Protein AF-A0A7D5RDL0-F1 (afdb_monomer)

Radius of gyration: 24.27 Å; Cα contacts (8 Å, |Δi|>4): 35; chains: 1; bounding box: 40×26×68 Å

Nearest PDB structures (foldseek):
  6o1q-assembly1_A  TM=8.169E-01  e=3.626E+00  Homo sapiens
  6tms-assembly2_H  TM=8.336E-01  e=5.679E+00  synthetic construct
  1wa8-assembly1_A  TM=5.972E-01  e=2.036E+00  Mycobacterium tuberculosis variant bovis

Structure (mmCIF, N/CA/C/O backbone):
data_AF-A0A7D5RDL0-F1
#
_entry.id   AF-A0A7D5RDL0-F1
#
loop_
_atom_site.group_PDB
_atom_site.id
_atom_site.type_symbol
_atom_site.label_atom_id
_atom_site.label_alt_id
_atom_site.label_comp_id
_atom_site.label_asym_id
_atom_site.label_entity_id
_atom_site.label_seq_id
_atom_site.pdbx_PDB_ins_code
_atom_site.Cartn_x
_atom_site.Cartn_y
_atom_site.Cartn_z
_atom_site.occupancy
_atom_site.B_iso_or_equiv
_atom_site.auth_seq_id
_atom_site.auth_comp_id
_atom_site.auth_asym_id
_atom_site.auth_atom_id
_atom_site.pdbx_PDB_model_num
ATOM 1 N N . MET A 1 1 ? 22.315 0.765 -2.701 1.00 60.91 1 MET A N 1
ATOM 2 C CA . MET A 1 1 ? 21.106 1.558 -2.386 1.00 60.91 1 MET A CA 1
ATOM 3 C C . MET A 1 1 ? 19.859 0.672 -2.359 1.00 60.91 1 MET A C 1
ATOM 5 O O . MET A 1 1 ? 19.318 0.497 -1.284 1.00 60.91 1 MET A O 1
ATOM 9 N N . GLY A 1 2 ? 19.460 0.027 -3.466 1.00 75.12 2 GLY A N 1
ATOM 10 C CA . GLY A 1 2 ? 18.192 -0.726 -3.541 1.00 75.12 2 GLY A CA 1
ATOM 11 C C . GLY A 1 2 ? 18.005 -1.886 -2.550 1.00 75.12 2 GLY A C 1
ATOM 12 O O . GLY A 1 2 ? 16.957 -1.971 -1.931 1.00 75.12 2 GLY A O 1
ATOM 13 N N . GLU A 1 3 ? 19.005 -2.749 -2.343 1.00 78.25 3 GLU A N 1
ATOM 14 C CA . GLU A 1 3 ? 18.849 -3.928 -1.468 1.00 78.25 3 GLU A CA 1
ATOM 15 C C . GLU A 1 3 ? 18.700 -3.568 0.021 1.00 78.25 3 GLU A C 1
ATOM 17 O O . GLU A 1 3 ? 17.836 -4.104 0.712 1.00 78.25 3 GLU A O 1
ATOM 22 N N . LEU A 1 4 ? 19.487 -2.599 0.504 1.00 80.06 4 LEU A N 1
ATOM 23 C CA . LEU A 1 4 ? 19.375 -2.083 1.871 1.00 80.06 4 LEU A CA 1
ATOM 24 C C . LEU A 1 4 ? 18.019 -1.391 2.090 1.00 80.06 4 LEU A C 1
ATOM 26 O O . LEU A 1 4 ? 17.374 -1.610 3.111 1.00 80.06 4 LEU A O 1
ATOM 30 N N . SER A 1 5 ? 17.562 -0.598 1.115 1.00 82.56 5 SER A N 1
ATOM 31 C CA . SER A 1 5 ? 16.254 0.065 1.150 1.00 82.56 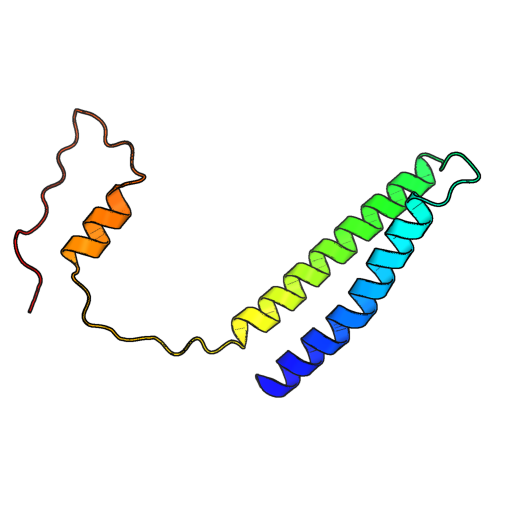5 SER A CA 1
ATOM 32 C C . SER A 1 5 ? 15.088 -0.925 1.074 1.00 82.56 5 SER A C 1
ATOM 34 O O . SER A 1 5 ? 14.098 -0.734 1.773 1.00 82.56 5 SER A O 1
ATOM 36 N N . ALA A 1 6 ? 15.211 -2.002 0.289 1.00 83.69 6 ALA A N 1
ATOM 37 C CA . ALA A 1 6 ? 14.218 -3.076 0.224 1.00 83.69 6 ALA A CA 1
ATOM 38 C C . ALA A 1 6 ? 14.082 -3.785 1.571 1.00 83.69 6 ALA A C 1
ATOM 40 O O . ALA A 1 6 ? 12.970 -3.989 2.058 1.00 83.69 6 ALA A O 1
ATOM 41 N N . ARG A 1 7 ? 15.222 -4.118 2.189 1.00 84.56 7 ARG A N 1
ATOM 42 C CA . ARG A 1 7 ? 15.264 -4.740 3.513 1.00 84.56 7 ARG A CA 1
ATOM 43 C C . ARG A 1 7 ? 14.662 -3.818 4.571 1.00 84.56 7 ARG A C 1
ATOM 45 O O . ARG A 1 7 ? 13.773 -4.243 5.293 1.00 84.56 7 ARG A O 1
ATOM 52 N N . LEU A 1 8 ? 15.046 -2.542 4.580 1.00 85.81 8 LEU A N 1
ATOM 53 C CA . LEU A 1 8 ? 14.489 -1.550 5.500 1.00 85.81 8 LEU A CA 1
ATOM 54 C C . LEU A 1 8 ? 12.968 -1.403 5.343 1.00 85.81 8 LEU A C 1
ATOM 56 O O . LEU A 1 8 ? 12.243 -1.395 6.332 1.00 85.81 8 LEU A O 1
ATOM 60 N N . ALA A 1 9 ? 12.467 -1.313 4.111 1.00 87.94 9 ALA A N 1
ATOM 61 C CA . ALA A 1 9 ? 11.036 -1.204 3.850 1.00 87.94 9 ALA A CA 1
ATOM 62 C C . ALA A 1 9 ? 10.263 -2.447 4.323 1.00 87.94 9 ALA A C 1
ATOM 64 O O . ALA A 1 9 ? 9.210 -2.323 4.951 1.00 87.94 9 ALA A O 1
ATOM 65 N N . HIS A 1 10 ? 10.804 -3.643 4.084 1.00 87.38 10 HIS A N 1
ATOM 66 C CA . HIS A 1 10 ? 10.255 -4.889 4.615 1.00 87.38 10 HIS A CA 1
ATOM 67 C C . HIS A 1 10 ? 10.246 -4.899 6.156 1.00 87.38 10 HIS A C 1
ATOM 69 O O . HIS A 1 10 ? 9.218 -5.189 6.773 1.00 87.38 10 HIS A O 1
ATOM 75 N N . ASP A 1 11 ? 11.354 -4.498 6.778 1.00 89.81 11 ASP A N 1
ATOM 76 C CA . ASP A 1 11 ? 11.515 -4.463 8.234 1.00 89.81 11 ASP A CA 1
ATOM 77 C C . ASP A 1 11 ? 10.609 -3.424 8.909 1.00 89.81 11 ASP A C 1
ATOM 79 O O . ASP A 1 11 ? 10.247 -3.608 10.066 1.00 89.81 11 ASP A O 1
ATOM 83 N N . ILE A 1 12 ? 10.183 -2.374 8.195 1.00 92.25 12 ILE A N 1
ATOM 84 C CA . ILE A 1 12 ? 9.158 -1.418 8.651 1.00 92.25 12 ILE A CA 1
ATOM 85 C C . ILE A 1 12 ? 7.739 -1.978 8.443 1.00 92.25 12 ILE A C 1
ATOM 87 O O . ILE A 1 12 ? 6.854 -1.780 9.280 1.00 92.25 12 ILE A O 1
ATOM 91 N N . LYS A 1 13 ? 7.490 -2.706 7.349 1.00 89.62 13 LYS A N 1
ATOM 92 C CA . LYS A 1 13 ? 6.163 -3.262 7.026 1.00 89.62 13 LYS A CA 1
ATOM 93 C C . LYS A 1 13 ? 5.688 -4.278 8.067 1.00 89.62 13 LYS A C 1
ATOM 95 O O . LYS A 1 13 ? 4.496 -4.322 8.385 1.00 89.62 13 LYS A O 1
ATOM 100 N N . ASN A 1 14 ? 6.613 -5.038 8.645 1.00 89.88 14 ASN A N 1
ATOM 101 C CA . ASN A 1 14 ? 6.328 -6.029 9.683 1.00 89.88 14 ASN A CA 1
ATOM 102 C C . ASN A 1 14 ? 5.738 -5.417 10.971 1.00 89.88 14 ASN A C 1
ATOM 104 O O . ASN A 1 14 ? 4.601 -5.755 11.312 1.00 89.88 14 ASN A O 1
ATOM 108 N N . PRO A 1 15 ? 6.414 -4.486 11.672 1.00 94.38 15 PRO A N 1
ATOM 109 C CA . PRO A 1 15 ? 5.848 -3.836 12.847 1.00 94.38 15 PRO A CA 1
ATOM 110 C C . PRO A 1 15 ? 4.572 -3.048 12.518 1.00 94.38 15 PRO A C 1
ATOM 112 O O . PRO A 1 15 ? 3.639 -3.081 13.318 1.00 94.38 15 PRO A O 1
ATOM 115 N N . LEU A 1 16 ? 4.455 -2.420 11.338 1.00 93.44 16 LEU A N 1
ATOM 116 C CA . 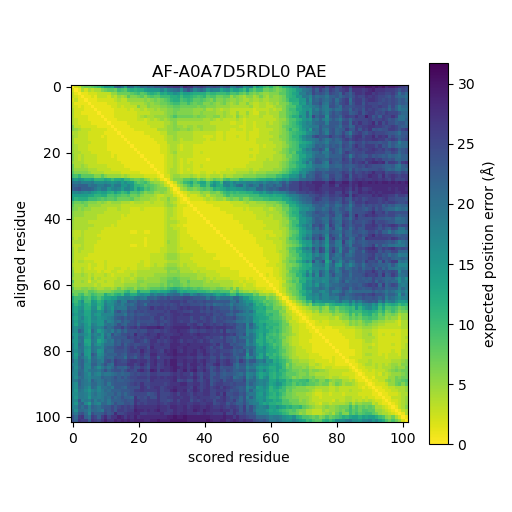LEU A 1 16 ? 3.206 -1.761 10.920 1.00 93.44 16 LEU A CA 1
ATOM 117 C C . LEU A 1 16 ? 2.032 -2.738 10.800 1.00 93.44 16 LEU A C 1
ATOM 119 O O . LEU A 1 16 ? 0.921 -2.421 11.226 1.00 93.44 16 LEU A O 1
ATOM 123 N N . THR A 1 17 ? 2.274 -3.932 10.258 1.00 93.94 17 THR A N 1
ATOM 124 C CA . THR A 1 17 ? 1.260 -4.990 10.149 1.00 93.94 17 THR A CA 1
ATOM 125 C C . THR A 1 17 ? 0.796 -5.447 11.530 1.00 93.94 17 THR A C 1
ATOM 127 O O . THR A 1 17 ? -0.410 -5.589 11.759 1.00 93.94 17 THR A O 1
ATOM 130 N N . THR A 1 18 ? 1.730 -5.608 12.470 1.00 96.19 18 THR A N 1
ATOM 131 C CA . THR A 1 18 ? 1.419 -5.924 13.869 1.00 96.19 18 THR A CA 1
ATOM 132 C C . THR A 1 18 ? 0.582 -4.821 14.512 1.00 96.19 18 THR A C 1
ATOM 134 O O . THR A 1 18 ? -0.478 -5.114 15.060 1.00 96.19 18 THR A O 1
ATOM 137 N N . ILE A 1 19 ? 0.984 -3.551 14.388 1.00 95.44 19 ILE A N 1
ATOM 138 C CA . ILE A 1 19 ? 0.238 -2.410 14.948 1.00 95.44 19 ILE A CA 1
ATOM 139 C C . ILE A 1 19 ? -1.182 -2.356 14.367 1.00 95.44 19 ILE A C 1
ATOM 141 O O . ILE A 1 19 ? -2.149 -2.277 15.125 1.00 95.44 19 ILE A O 1
ATOM 145 N N . LYS A 1 20 ? -1.328 -2.464 13.039 1.00 94.50 20 LYS A N 1
ATOM 146 C CA . LYS A 1 20 ? -2.631 -2.461 12.353 1.00 94.50 20 LYS A CA 1
ATOM 147 C C . LYS A 1 20 ? -3.545 -3.575 12.857 1.00 94.50 20 LYS A C 1
ATOM 149 O O . LYS A 1 20 ? -4.730 -3.351 13.100 1.00 94.50 20 LYS A O 1
ATOM 154 N N . SER A 1 21 ? -2.994 -4.774 13.019 1.00 93.69 21 SER A N 1
ATOM 155 C CA . SER A 1 21 ? -3.745 -5.942 13.486 1.00 93.69 21 SER A CA 1
ATOM 156 C C . SER A 1 21 ? -4.188 -5.777 14.937 1.00 93.69 21 SER A C 1
ATOM 158 O O . SER A 1 21 ? -5.340 -6.061 15.255 1.00 93.69 21 SER A O 1
ATOM 160 N N . THR A 1 22 ? -3.320 -5.236 15.794 1.00 94.31 22 THR A N 1
ATOM 161 C CA . THR A 1 22 ? -3.649 -4.922 17.189 1.00 94.31 22 THR A CA 1
ATOM 162 C C . THR A 1 22 ? -4.740 -3.856 17.286 1.00 94.31 22 THR A C 1
ATOM 164 O O . THR A 1 22 ? -5.713 -4.062 18.005 1.00 94.31 22 THR A O 1
ATOM 167 N N . VAL A 1 23 ? -4.648 -2.754 16.529 1.00 93.25 23 VAL A N 1
ATOM 168 C CA . VAL A 1 23 ? -5.699 -1.714 16.488 1.00 93.25 23 VAL A CA 1
ATOM 169 C C . VAL A 1 23 ? -7.032 -2.311 16.042 1.00 93.25 23 VAL A C 1
ATOM 171 O O . VAL A 1 23 ? -8.062 -2.070 16.670 1.00 93.25 23 VAL A O 1
ATOM 174 N N . LYS A 1 24 ? -7.019 -3.151 15.001 1.00 91.88 24 LYS A N 1
ATOM 175 C CA . LYS A 1 24 ? -8.224 -3.837 14.525 1.00 91.88 24 LYS A CA 1
ATOM 176 C C . LYS A 1 24 ? -8.818 -4.752 15.597 1.00 91.88 24 LYS A C 1
ATOM 178 O O . LYS A 1 24 ? -10.025 -4.707 15.809 1.00 91.88 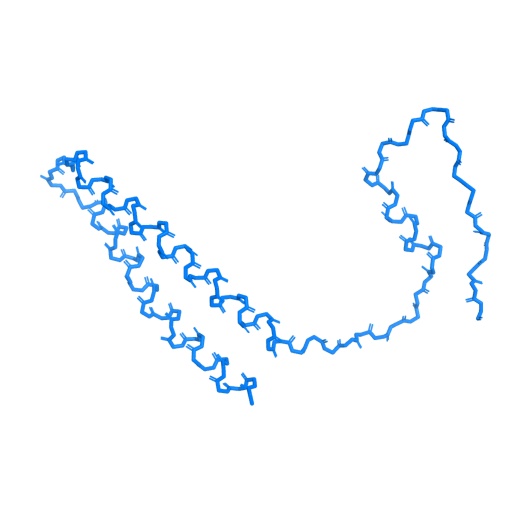24 LYS A O 1
ATOM 183 N N . LEU A 1 25 ? -7.986 -5.530 16.292 1.00 91.88 25 LEU A N 1
ATOM 184 C CA . LEU A 1 25 ? -8.429 -6.407 17.375 1.00 91.88 25 LEU A CA 1
ATOM 185 C C . LEU A 1 25 ? -9.090 -5.604 18.501 1.00 91.88 25 LEU A C 1
ATOM 187 O O . LEU A 1 25 ? -10.174 -5.973 18.944 1.00 91.88 25 LEU A O 1
ATOM 191 N N . LEU A 1 26 ? -8.477 -4.487 18.907 1.00 90.31 26 LEU A N 1
ATOM 192 C CA . LEU A 1 26 ? -9.006 -3.593 19.941 1.00 90.31 26 LEU A CA 1
ATOM 193 C C . LEU A 1 26 ? -10.363 -2.994 19.547 1.00 90.31 26 LEU A C 1
ATOM 195 O O . LEU A 1 26 ? -11.262 -2.950 20.383 1.00 90.31 26 LEU A O 1
ATOM 199 N N . LYS A 1 27 ? -10.549 -2.609 18.276 1.00 88.19 27 LYS A N 1
ATOM 200 C CA . LYS A 1 27 ? -11.850 -2.151 17.751 1.00 88.19 27 LYS A CA 1
ATOM 201 C C . LYS A 1 27 ? -12.933 -3.229 17.799 1.00 88.19 27 LYS A C 1
ATOM 203 O O . LYS A 1 27 ? -14.109 -2.916 17.932 1.00 88.19 27 LYS A O 1
ATOM 208 N N . THR A 1 28 ? -12.545 -4.492 17.637 1.00 86.50 28 THR A N 1
ATOM 209 C CA . THR A 1 28 ? -13.470 -5.636 17.595 1.00 86.50 28 THR A CA 1
ATOM 210 C C . THR A 1 28 ? -13.623 -6.351 18.934 1.00 86.50 28 THR A C 1
ATOM 212 O O . THR A 1 28 ? -14.373 -7.324 19.008 1.00 86.50 28 THR A O 1
ATOM 215 N N . PHE A 1 29 ? -12.906 -5.921 19.978 1.00 82.31 29 PHE A N 1
ATOM 216 C CA . PHE A 1 29 ? -12.913 -6.587 21.274 1.00 82.31 29 PHE A CA 1
ATOM 217 C C . PHE A 1 29 ? -14.306 -6.485 21.902 1.00 82.31 29 PHE A C 1
ATOM 219 O O . PHE A 1 29 ? -14.744 -5.421 22.339 1.00 82.31 29 PHE A O 1
ATOM 226 N N . GLN A 1 30 ? -15.020 -7.608 21.917 1.00 64.81 30 GLN A N 1
ATOM 227 C CA . GLN A 1 30 ? -16.369 -7.684 22.457 1.00 64.81 30 GLN A CA 1
ATOM 228 C C . GLN A 1 30 ? -16.304 -7.733 23.985 1.00 64.81 30 GLN A C 1
ATOM 230 O O . GLN A 1 30 ? -15.671 -8.612 24.564 1.00 64.81 30 GLN A O 1
ATOM 235 N N . GLY A 1 31 ? -16.955 -6.774 24.644 1.00 69.94 31 GLY A N 1
ATOM 236 C CA . GLY A 1 31 ? -17.044 -6.749 26.105 1.00 69.94 31 GLY A CA 1
ATOM 237 C C . GLY A 1 31 ? -17.545 -5.429 26.682 1.00 69.94 31 GLY A C 1
ATOM 238 O O . GLY A 1 31 ? -18.172 -5.439 27.738 1.00 69.94 31 GLY A O 1
ATOM 239 N N . LYS A 1 32 ? -17.317 -4.303 25.991 1.00 70.38 32 LYS A N 1
ATOM 240 C CA . LYS A 1 32 ? -17.864 -2.979 26.336 1.00 70.38 32 LYS A CA 1
ATOM 241 C C . LYS A 1 32 ? -18.064 -2.135 25.069 1.00 70.38 32 LYS A C 1
ATOM 243 O O . LYS A 1 32 ? -17.269 -2.284 24.142 1.00 70.38 32 LYS A O 1
ATOM 248 N N . PRO A 1 33 ? -19.078 -1.249 25.019 1.00 79.56 33 PRO A N 1
ATOM 249 C CA . PRO A 1 33 ? -19.145 -0.228 23.981 1.00 79.56 33 PRO A CA 1
ATOM 250 C C . PRO A 1 33 ? -17.860 0.605 24.009 1.00 79.56 33 PRO A C 1
ATOM 252 O O . PRO A 1 33 ? -17.411 1.016 25.082 1.00 79.56 33 PRO A O 1
ATOM 255 N N . ILE A 1 34 ? -17.255 0.826 22.843 1.00 85.44 34 ILE A N 1
ATOM 256 C CA . ILE A 1 34 ? -16.100 1.713 22.718 1.00 85.44 34 ILE A CA 1
ATOM 257 C C . ILE A 1 34 ? -16.629 3.145 22.707 1.00 85.44 34 ILE A C 1
ATOM 259 O O . ILE A 1 34 ? -17.484 3.482 21.892 1.00 85.44 34 ILE A O 1
ATOM 263 N N . ASP A 1 35 ? -16.124 3.970 23.620 1.00 90.06 35 ASP A N 1
ATOM 264 C CA . ASP A 1 35 ? -16.469 5.388 23.685 1.00 90.06 35 ASP A CA 1
ATOM 265 C C . ASP A 1 35 ? -16.011 6.147 22.425 1.00 90.06 35 ASP A C 1
ATOM 267 O O . ASP A 1 35 ? -14.981 5.823 21.823 1.00 90.06 35 ASP A O 1
ATOM 271 N N . GLU A 1 36 ? -16.751 7.188 22.043 1.00 91.00 36 GLU A N 1
ATOM 272 C CA . GLU A 1 36 ? -16.509 7.977 20.828 1.00 91.00 36 GLU A CA 1
ATOM 273 C C . GLU A 1 36 ? -15.108 8.607 20.830 1.00 91.00 36 GLU A C 1
ATOM 275 O O . GLU A 1 36 ? -14.407 8.599 19.812 1.00 91.00 36 GLU A O 1
ATOM 280 N N . TYR A 1 37 ? -14.640 9.073 21.995 1.00 92.62 37 TYR A N 1
ATOM 281 C CA . TYR A 1 37 ? -13.287 9.607 22.142 1.00 92.62 37 TYR A CA 1
ATOM 282 C C . TYR A 1 37 ? -12.225 8.563 21.776 1.00 92.62 37 TYR A C 1
ATOM 284 O O . TYR A 1 37 ? -11.256 8.875 21.079 1.00 92.62 37 TYR A O 1
ATOM 292 N N . VAL A 1 38 ? -12.412 7.319 22.222 1.00 91.88 38 VAL A N 1
ATOM 293 C CA . VAL A 1 38 ? -11.494 6.206 21.950 1.00 91.88 38 VAL A CA 1
ATOM 294 C C . VAL A 1 38 ? -11.572 5.791 20.479 1.00 91.88 38 VAL A C 1
ATOM 296 O O . VAL A 1 38 ? -10.527 5.600 19.852 1.00 91.88 38 VAL A O 1
ATOM 299 N N . MET A 1 39 ? -12.773 5.738 19.893 1.00 91.62 39 MET A N 1
ATOM 300 C CA . MET A 1 39 ? -12.949 5.476 18.459 1.00 91.62 39 MET A CA 1
ATOM 301 C C . MET A 1 39 ? -12.194 6.484 17.593 1.00 91.62 39 MET A C 1
ATOM 303 O O . MET A 1 39 ? -11.436 6.076 16.709 1.00 91.62 39 MET A O 1
ATOM 307 N N . LYS A 1 40 ? -12.283 7.778 17.918 1.00 95.06 40 LYS A N 1
ATOM 308 C CA . LYS A 1 40 ? -11.533 8.834 17.226 1.00 95.06 40 LYS A CA 1
ATOM 309 C C . LYS A 1 40 ? -10.018 8.633 17.315 1.00 95.06 40 LYS A C 1
ATOM 311 O O . LYS A 1 40 ? -9.301 8.896 16.352 1.00 95.06 40 LYS A O 1
ATOM 316 N N . LYS A 1 41 ? -9.491 8.134 18.443 1.00 95.06 41 LYS A N 1
ATOM 317 C CA . LYS A 1 41 ? -8.058 7.787 18.542 1.00 95.06 41 LYS A CA 1
ATOM 318 C C . LYS A 1 41 ? -7.692 6.638 17.619 1.00 95.06 41 LYS A C 1
ATOM 320 O O . LYS A 1 41 ? -6.645 6.700 16.978 1.00 95.06 41 LYS A O 1
ATOM 325 N N . PHE A 1 42 ? -8.538 5.619 17.519 1.00 94.25 42 PHE A N 1
ATOM 326 C CA . PHE A 1 42 ? -8.268 4.524 16.601 1.00 94.25 42 PHE A CA 1
ATOM 327 C C . PHE A 1 42 ? -8.338 4.945 15.129 1.00 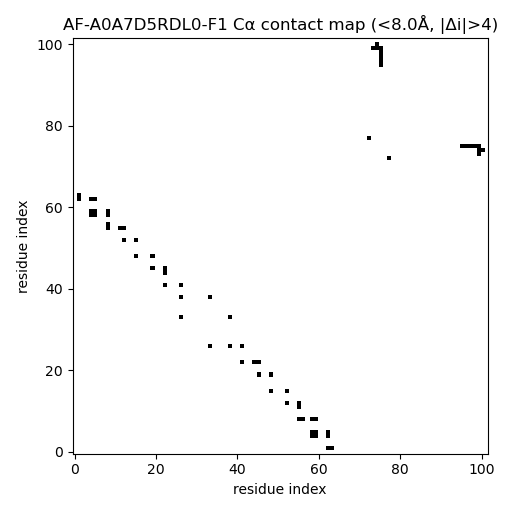94.25 42 PHE A C 1
ATOM 329 O O . PHE A 1 42 ? -7.556 4.444 14.328 1.00 94.25 42 PHE A O 1
ATOM 336 N N . GLU A 1 43 ? -9.231 5.862 14.758 1.00 94.31 43 GLU A N 1
ATOM 337 C CA . GLU A 1 43 ? -9.252 6.457 13.413 1.00 94.31 43 GLU A CA 1
ATOM 338 C C . GLU A 1 43 ? -7.943 7.198 13.109 1.00 94.31 43 GLU A C 1
ATOM 340 O O . GLU A 1 43 ? -7.310 6.936 12.088 1.00 94.31 43 GLU A O 1
ATOM 345 N N . MET A 1 44 ? -7.458 8.028 14.040 1.00 95.56 44 MET A N 1
ATOM 346 C CA . MET A 1 44 ? -6.162 8.710 13.899 1.00 95.56 44 MET A CA 1
ATOM 347 C C . MET A 1 44 ? -4.985 7.729 13.753 1.00 95.56 44 MET A C 1
ATOM 349 O O . MET A 1 44 ? -4.027 8.003 13.019 1.00 95.56 44 MET A O 1
ATOM 353 N N . MET A 1 45 ? -5.033 6.594 14.462 1.00 96.25 45 MET A N 1
ATOM 354 C CA . MET A 1 45 ? -4.039 5.525 14.331 1.00 96.25 45 MET A CA 1
ATOM 355 C C . MET A 1 45 ? -4.101 4.883 12.946 1.00 96.25 45 MET A C 1
ATOM 357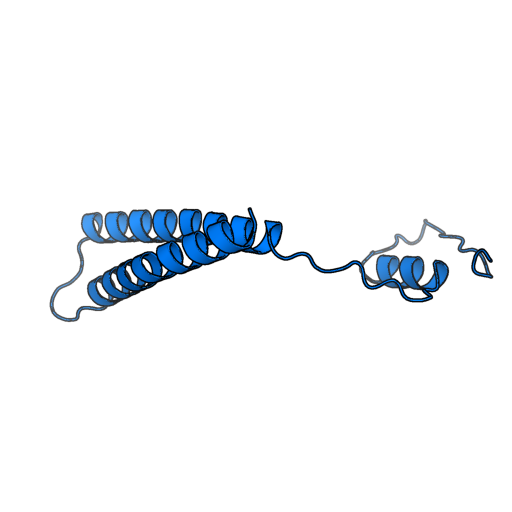 O O . MET A 1 45 ? -3.064 4.776 12.294 1.00 96.25 45 MET A O 1
ATOM 361 N N . ASP A 1 46 ? -5.292 4.512 12.472 1.00 94.62 46 ASP A N 1
ATOM 362 C CA . ASP A 1 46 ? -5.481 3.908 11.150 1.00 94.62 46 ASP A CA 1
ATOM 363 C C . ASP A 1 46 ? -4.992 4.825 10.028 1.00 94.62 46 ASP A C 1
ATOM 365 O O . ASP A 1 46 ? -4.265 4.373 9.141 1.00 94.62 46 ASP A O 1
ATOM 369 N N . GLU A 1 47 ? -5.313 6.118 10.085 1.00 96.50 47 GLU A N 1
ATOM 370 C CA . GLU A 1 47 ? -4.819 7.088 9.108 1.00 96.50 47 GLU A CA 1
ATOM 371 C C . GLU A 1 47 ? -3.290 7.198 9.121 1.00 96.50 47 GLU A C 1
ATOM 373 O O . GLU A 1 47 ? -2.650 7.272 8.071 1.00 96.50 47 GLU A O 1
ATOM 378 N N . SER A 1 48 ? -2.686 7.217 10.311 1.00 95.62 48 SER A N 1
ATOM 379 C CA . SER A 1 48 ? -1.231 7.321 10.455 1.00 95.62 48 SER A CA 1
ATOM 380 C C . SER A 1 48 ? -0.529 6.080 9.913 1.00 95.62 48 SER A C 1
ATOM 382 O O . SER A 1 48 ? 0.441 6.217 9.167 1.00 95.62 48 SER A O 1
ATOM 384 N N . ILE A 1 49 ? -1.054 4.890 10.223 1.00 95.38 49 ILE A N 1
ATOM 385 C CA . ILE A 1 49 ? -0.585 3.602 9.696 1.00 95.38 49 ILE A CA 1
ATOM 386 C C . ILE A 1 49 ? -0.731 3.570 8.172 1.00 95.38 49 ILE A C 1
ATOM 388 O O . ILE A 1 49 ? 0.203 3.177 7.479 1.00 95.38 49 ILE A O 1
ATOM 392 N N . PHE A 1 50 ? -1.866 4.025 7.635 1.00 93.31 50 PHE A N 1
ATOM 393 C CA . PHE A 1 50 ? -2.094 4.096 6.193 1.00 93.31 50 PHE A CA 1
ATOM 394 C C . PHE A 1 50 ? -1.064 4.992 5.494 1.00 93.31 50 PHE A C 1
ATOM 396 O O . PHE A 1 50 ? -0.433 4.561 4.527 1.00 93.31 50 PHE A O 1
ATOM 403 N N . ARG A 1 51 ? -0.839 6.208 6.012 1.00 95.56 51 ARG A N 1
ATOM 404 C CA . ARG A 1 51 ? 0.134 7.156 5.446 1.00 95.56 51 ARG A CA 1
ATOM 405 C C . ARG A 1 51 ? 1.545 6.572 5.403 1.00 95.56 51 ARG A C 1
ATOM 407 O O . ARG A 1 51 ? 2.198 6.656 4.366 1.00 95.56 51 ARG A O 1
ATOM 414 N N . ILE A 1 52 ? 2.014 5.968 6.497 1.00 94.25 52 ILE A N 1
ATOM 415 C CA . ILE A 1 52 ? 3.371 5.407 6.541 1.00 94.25 52 ILE A CA 1
ATOM 416 C C . ILE A 1 52 ? 3.497 4.128 5.703 1.00 94.25 52 ILE A C 1
ATOM 418 O O . ILE A 1 52 ? 4.507 3.958 5.028 1.00 94.25 52 ILE A O 1
ATOM 422 N N . SER A 1 53 ? 2.473 3.266 5.653 1.00 92.94 53 SER A N 1
ATOM 423 C CA . SER A 1 53 ? 2.470 2.109 4.745 1.00 92.94 53 SER A CA 1
ATOM 424 C C . SER A 1 53 ? 2.601 2.538 3.283 1.00 92.94 53 SER A C 1
ATOM 426 O O . SER A 1 53 ? 3.422 1.974 2.566 1.00 92.94 53 SER A O 1
ATOM 428 N N . HIS A 1 54 ? 1.870 3.574 2.862 1.00 92.00 54 HIS A N 1
ATOM 429 C CA . HIS A 1 54 ? 1.966 4.098 1.500 1.00 92.00 54 HIS A CA 1
ATOM 430 C C . HIS A 1 54 ? 3.361 4.663 1.181 1.00 92.00 54 HIS A C 1
ATOM 432 O O . HIS A 1 54 ? 3.888 4.422 0.099 1.00 92.00 54 HIS A O 1
ATOM 438 N N . GLN A 1 55 ? 3.998 5.364 2.127 1.00 90.50 55 GLN A N 1
ATOM 439 C CA . GLN A 1 55 ? 5.373 5.856 1.952 1.00 90.50 55 GLN A CA 1
ATOM 440 C C . GLN A 1 55 ? 6.381 4.709 1.810 1.00 90.50 55 GLN A C 1
ATOM 442 O O . GLN A 1 55 ? 7.271 4.771 0.964 1.00 90.50 55 GLN A O 1
ATOM 447 N N . VAL A 1 56 ? 6.226 3.650 2.608 1.00 90.88 56 VAL A N 1
ATOM 448 C CA . VAL A 1 56 ? 7.073 2.450 2.533 1.00 90.88 56 VAL A CA 1
ATOM 449 C C . VAL A 1 56 ? 6.901 1.743 1.188 1.00 90.88 56 VAL A C 1
ATOM 451 O O . VAL A 1 56 ? 7.897 1.374 0.567 1.00 90.88 56 VAL A O 1
ATOM 454 N N . ASP A 1 57 ? 5.665 1.600 0.705 1.00 87.50 57 ASP A N 1
ATOM 455 C CA . ASP A 1 57 ? 5.396 1.023 -0.615 1.00 87.50 57 ASP A CA 1
ATOM 456 C C . ASP A 1 57 ? 5.992 1.898 -1.739 1.00 87.50 57 ASP A C 1
ATOM 458 O O . ASP A 1 57 ? 6.629 1.370 -2.647 1.00 87.50 57 ASP A O 1
ATOM 462 N N . GLY A 1 58 ? 5.927 3.230 -1.630 1.00 85.56 58 GLY A N 1
ATOM 463 C CA . GLY A 1 58 ? 6.585 4.143 -2.575 1.00 85.56 58 GLY A CA 1
ATOM 464 C C . GLY A 1 58 ? 8.113 3.989 -2.626 1.00 85.56 58 GLY A C 1
ATOM 465 O O . GLY A 1 58 ? 8.710 4.050 -3.702 1.00 85.56 58 GLY A O 1
ATOM 466 N N . VAL A 1 59 ? 8.762 3.721 -1.487 1.00 84.00 59 VAL A N 1
ATOM 467 C CA . VAL A 1 59 ? 10.198 3.387 -1.446 1.00 84.00 59 VAL A CA 1
ATOM 468 C C . VAL A 1 59 ? 10.472 2.056 -2.150 1.00 84.00 59 VAL A C 1
ATOM 470 O O . VAL A 1 59 ? 11.457 1.960 -2.883 1.00 84.00 59 VAL A O 1
ATOM 473 N N . LEU A 1 60 ? 9.610 1.048 -1.963 1.00 81.81 60 LEU A N 1
ATOM 474 C CA . LEU A 1 60 ? 9.713 -0.252 -2.642 1.00 81.81 60 LEU A CA 1
ATOM 475 C C . LEU A 1 60 ? 9.525 -0.134 -4.160 1.00 81.81 60 LEU A C 1
ATOM 477 O O . LEU A 1 60 ? 10.216 -0.816 -4.919 1.00 81.81 60 LEU A O 1
ATOM 481 N N . ASP A 1 61 ? 8.626 0.733 -4.610 1.00 79.62 61 ASP A N 1
ATOM 482 C CA . ASP A 1 61 ? 8.383 0.955 -6.033 1.00 79.62 61 ASP A CA 1
ATOM 483 C C . ASP A 1 61 ? 9.525 1.739 -6.694 1.00 79.62 61 ASP A C 1
ATOM 485 O O . ASP A 1 61 ? 9.911 1.415 -7.814 1.00 79.62 61 ASP A O 1
ATOM 489 N N . TYR A 1 62 ? 10.153 2.686 -5.988 1.00 77.75 62 TYR A N 1
ATOM 490 C CA . TYR A 1 62 ? 11.337 3.401 -6.485 1.00 77.75 62 TYR A CA 1
ATOM 491 C C . TYR A 1 62 ? 12.547 2.477 -6.715 1.00 77.75 62 TYR A C 1
ATOM 493 O O . TYR A 1 62 ? 13.314 2.654 -7.663 1.00 77.75 62 TYR A O 1
ATOM 501 N N . ILE A 1 63 ? 12.743 1.485 -5.842 1.00 76.69 63 ILE A N 1
ATOM 502 C CA . ILE A 1 63 ? 13.880 0.552 -5.927 1.00 76.69 63 ILE A CA 1
ATOM 503 C C . ILE A 1 63 ? 13.629 -0.634 -6.855 1.00 76.69 63 ILE A C 1
ATOM 505 O O . ILE A 1 63 ? 14.600 -1.265 -7.289 1.00 76.69 63 ILE A O 1
ATOM 509 N N . LYS A 1 64 ? 12.366 -0.949 -7.176 1.00 72.00 64 LYS A N 1
ATOM 510 C CA . LYS A 1 64 ? 12.039 -1.880 -8.255 1.00 72.00 64 LYS A CA 1
ATOM 511 C C . LYS A 1 64 ? 12.521 -1.262 -9.562 1.00 72.00 64 LYS A C 1
ATOM 513 O O . LYS A 1 64 ? 11.818 -0.509 -10.226 1.00 72.00 64 LYS A O 1
ATOM 518 N N . LYS A 1 65 ? 13.740 -1.622 -9.967 1.00 62.28 65 LYS A N 1
ATOM 519 C CA . LYS A 1 65 ? 14.139 -1.539 -11.369 1.00 62.28 65 LYS A CA 1
ATOM 520 C C . LYS A 1 65 ? 13.194 -2.459 -12.132 1.00 62.28 65 LYS A C 1
ATOM 522 O O . LYS A 1 65 ? 13.461 -3.650 -12.223 1.00 62.28 65 LYS A O 1
ATOM 527 N N . ASN A 1 66 ? 12.092 -1.928 -12.647 1.00 62.03 66 ASN A N 1
ATOM 528 C CA . ASN A 1 66 ? 11.426 -2.547 -13.780 1.00 62.03 66 ASN A CA 1
ATOM 529 C C . ASN A 1 66 ? 12.376 -2.310 -14.956 1.00 62.03 66 ASN A C 1
ATOM 531 O O . ASN A 1 66 ? 12.479 -1.161 -15.398 1.00 62.03 66 ASN A O 1
ATOM 535 N N . PRO A 1 67 ? 13.167 -3.310 -15.400 1.00 67.06 67 PRO A N 1
ATOM 536 C CA . PRO A 1 67 ? 13.951 -3.118 -16.607 1.00 67.06 67 PRO A CA 1
ATOM 537 C C . PRO A 1 67 ? 12.966 -2.732 -17.706 1.00 67.06 67 PRO A C 1
ATOM 539 O O . PRO A 1 67 ? 11.920 -3.367 -17.842 1.00 67.06 67 PRO A O 1
ATOM 542 N N . LEU A 1 68 ? 13.269 -1.657 -18.433 1.00 74.81 68 LEU A N 1
ATOM 543 C CA . LEU A 1 68 ? 12.445 -1.239 -19.556 1.00 74.81 68 LEU A CA 1
ATOM 544 C C . LEU A 1 68 ? 12.375 -2.423 -20.528 1.00 74.81 68 LEU A C 1
ATOM 546 O O . LEU A 1 68 ? 13.391 -2.812 -21.107 1.00 74.81 68 LEU A O 1
ATOM 550 N N . GLN A 1 69 ? 11.201 -3.045 -20.633 1.00 76.19 69 GLN A N 1
ATOM 551 C CA . GLN A 1 69 ? 10.973 -4.131 -21.574 1.00 76.19 69 GLN A CA 1
ATOM 552 C C . GLN A 1 69 ? 10.745 -3.498 -22.938 1.00 76.19 69 GLN A C 1
ATOM 554 O O . GLN A 1 69 ? 9.645 -3.077 -23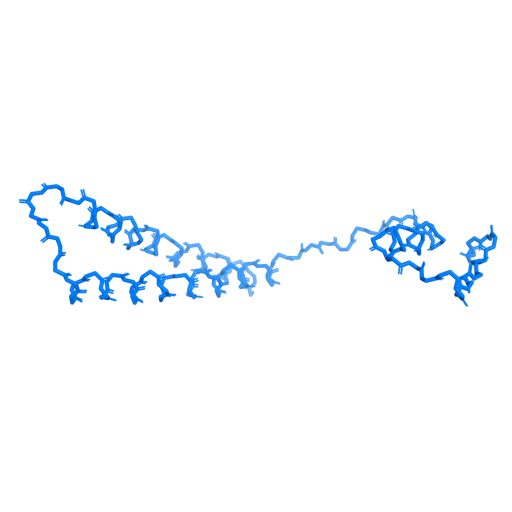.275 1.00 76.19 69 GLN A O 1
ATOM 559 N N . MET A 1 70 ? 11.839 -3.349 -23.680 1.00 83.50 70 MET A N 1
ATOM 560 C CA . MET A 1 70 ? 11.793 -2.866 -25.050 1.00 83.50 70 MET A CA 1
ATOM 561 C C . MET A 1 70 ? 11.204 -3.968 -25.923 1.00 83.50 70 MET A C 1
ATOM 563 O O . MET A 1 70 ? 11.808 -5.028 -26.081 1.00 83.50 70 MET A O 1
ATOM 567 N N . GLU A 1 71 ? 10.043 -3.702 -26.502 1.00 85.56 71 GLU A N 1
ATOM 568 C CA . GLU A 1 71 ? 9.421 -4.557 -27.504 1.00 85.56 71 GLU A CA 1
ATOM 569 C C . GLU A 1 71 ? 9.059 -3.725 -28.739 1.00 85.56 71 GLU A C 1
ATOM 571 O O . GLU A 1 71 ? 8.715 -2.544 -28.603 1.00 85.56 71 GLU A O 1
ATOM 576 N N . PRO A 1 72 ? 9.126 -4.302 -29.952 1.00 86.94 72 PRO A N 1
ATOM 577 C CA . PRO A 1 72 ? 8.581 -3.656 -31.135 1.00 86.94 72 PRO A CA 1
ATOM 578 C C . PRO A 1 72 ? 7.101 -3.338 -30.906 1.00 86.94 72 PRO A C 1
ATOM 580 O O . PRO A 1 72 ? 6.277 -4.235 -30.750 1.00 86.94 72 PRO A O 1
ATOM 583 N N . SER A 1 73 ? 6.774 -2.051 -30.869 1.00 87.00 73 SER A N 1
ATOM 584 C CA . SER A 1 73 ? 5.428 -1.562 -30.584 1.00 87.00 73 SER A CA 1
ATOM 585 C C . SER A 1 73 ? 4.947 -0.662 -31.710 1.00 87.00 73 SER A C 1
ATOM 587 O O . SER A 1 73 ? 5.678 0.210 -32.173 1.00 87.00 73 SER A O 1
ATOM 589 N N . SER A 1 74 ? 3.693 -0.842 -32.117 1.00 90.81 74 SER A N 1
ATOM 590 C CA . SER A 1 74 ? 3.030 0.055 -33.064 1.00 90.81 74 SER A CA 1
ATOM 591 C C . SER A 1 74 ? 2.629 1.351 -32.361 1.00 90.81 74 SER A C 1
ATOM 593 O O . SER A 1 74 ? 1.792 1.340 -31.450 1.00 90.81 74 SER A O 1
ATOM 595 N N . LEU A 1 75 ? 3.193 2.476 -32.799 1.00 90.06 75 LEU A N 1
ATOM 596 C CA . LEU A 1 75 ? 2.842 3.798 -32.285 1.00 90.06 75 LEU A CA 1
ATOM 597 C C . LEU A 1 75 ? 1.367 4.112 -32.561 1.00 90.06 75 LEU A C 1
ATOM 599 O O . LEU A 1 75 ? 0.666 4.626 -31.687 1.00 90.06 75 LEU A O 1
ATOM 603 N N . ILE A 1 76 ? 0.864 3.734 -33.737 1.00 92.25 76 ILE A N 1
ATOM 604 C CA . ILE A 1 76 ? -0.555 3.859 -34.085 1.00 92.25 76 ILE A CA 1
ATOM 605 C C . ILE A 1 76 ? -1.424 3.087 -33.094 1.00 92.25 76 ILE A C 1
ATOM 607 O O . ILE A 1 76 ? -2.465 3.594 -32.664 1.00 92.25 76 ILE A O 1
ATOM 611 N N . ASN A 1 77 ? -1.022 1.872 -32.720 1.00 91.31 77 ASN A N 1
ATOM 612 C CA . ASN A 1 77 ? -1.789 1.066 -31.779 1.00 91.31 77 ASN A CA 1
ATOM 613 C C . ASN A 1 77 ? -1.830 1.703 -30.383 1.00 91.31 77 ASN A C 1
ATOM 615 O O . ASN A 1 77 ? -2.898 1.769 -29.777 1.00 91.31 77 ASN A O 1
ATOM 619 N N . ILE A 1 78 ? -0.705 2.246 -29.908 1.00 92.12 78 ILE A N 1
ATOM 620 C CA . ILE A 1 78 ? -0.641 2.975 -28.632 1.00 92.12 78 ILE A CA 1
ATOM 621 C C . ILE A 1 78 ? -1.604 4.168 -28.645 1.00 92.12 78 ILE A C 1
ATOM 623 O O . ILE A 1 78 ? -2.376 4.347 -27.699 1.00 92.12 78 ILE A O 1
ATOM 627 N N . ILE A 1 79 ? -1.619 4.954 -29.726 1.00 91.56 79 ILE A N 1
ATOM 628 C CA . ILE A 1 79 ? -2.532 6.098 -29.860 1.00 91.56 79 ILE A CA 1
ATOM 629 C C . ILE A 1 79 ? -3.996 5.628 -29.849 1.00 91.56 79 ILE A C 1
ATOM 631 O O . ILE A 1 79 ? -4.806 6.182 -29.108 1.00 91.56 79 ILE A O 1
ATOM 635 N N . LYS A 1 80 ? -4.341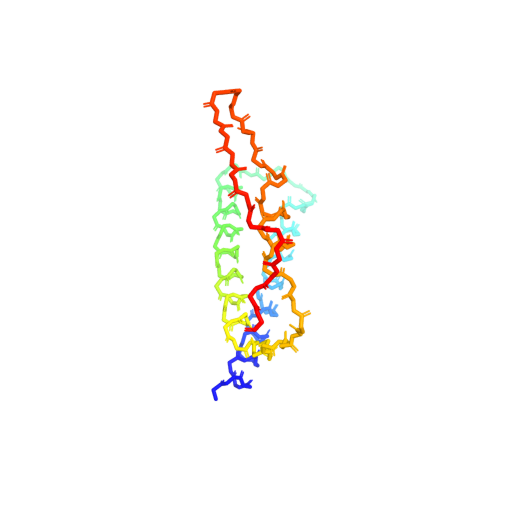 4.567 -30.591 1.00 90.62 80 LYS A N 1
ATOM 636 C CA . LYS A 1 80 ? -5.707 4.007 -30.618 1.00 90.62 80 LYS A CA 1
ATOM 637 C C . LYS A 1 80 ? -6.174 3.526 -29.245 1.00 90.62 80 LYS A C 1
ATOM 639 O O . LYS A 1 80 ? -7.283 3.862 -28.836 1.00 90.62 80 LYS A O 1
ATOM 644 N N . VAL A 1 81 ? -5.341 2.773 -28.526 1.00 92.56 81 VAL A N 1
ATOM 645 C CA . VAL A 1 81 ? -5.657 2.282 -27.172 1.00 92.56 81 VAL A CA 1
ATOM 646 C C . VAL A 1 81 ? -5.856 3.451 -26.208 1.00 92.56 81 VAL A C 1
ATOM 648 O O . VAL A 1 81 ? -6.810 3.459 -25.433 1.00 92.56 81 VAL A O 1
ATOM 651 N N . SER A 1 82 ? -5.018 4.482 -26.313 1.00 92.31 82 SER A N 1
ATOM 652 C CA . SER A 1 82 ? -5.106 5.686 -25.476 1.00 92.31 82 SER A CA 1
ATOM 653 C C . SER A 1 82 ? -6.381 6.499 -25.732 1.00 92.31 82 SER A C 1
ATOM 655 O O . SER A 1 82 ? -6.845 7.215 -24.847 1.00 92.31 82 SER A O 1
ATOM 657 N N . MET A 1 83 ? -6.967 6.381 -26.928 1.00 89.81 83 MET A N 1
ATOM 658 C CA . MET A 1 83 ? -8.218 7.042 -27.302 1.00 89.81 83 MET A CA 1
ATOM 659 C C . MET A 1 83 ? -9.478 6.291 -26.854 1.00 89.81 83 MET A C 1
ATOM 661 O O . MET A 1 83 ? -10.524 6.923 -26.737 1.00 89.81 83 MET A O 1
ATOM 665 N N . MET A 1 84 ? -9.410 4.981 -26.582 1.00 88.81 84 MET A N 1
ATOM 666 C CA . MET A 1 84 ? -10.574 4.176 -26.169 1.00 88.81 84 MET A CA 1
ATOM 667 C C . MET A 1 84 ? -11.366 4.744 -24.975 1.00 88.81 84 MET A C 1
ATOM 669 O O . MET A 1 84 ? -12.594 4.735 -25.044 1.00 88.81 84 MET A O 1
ATOM 673 N N . PRO A 1 85 ? -10.738 5.243 -23.890 1.00 92.00 85 PRO A N 1
ATOM 674 C CA . PRO A 1 85 ? -11.484 5.808 -22.765 1.00 92.00 85 PRO A CA 1
ATOM 675 C C . PRO A 1 85 ? -12.000 7.236 -23.017 1.00 92.00 85 PRO A C 1
ATOM 677 O O . PRO A 1 85 ? -12.731 7.773 -22.184 1.00 92.00 85 PRO A O 1
ATOM 680 N N . LEU A 1 86 ? -11.621 7.885 -24.124 1.00 90.06 86 LEU A N 1
ATOM 681 C CA . LEU A 1 86 ? -12.000 9.269 -24.399 1.00 90.06 86 LEU A CA 1
ATOM 682 C C . LEU A 1 86 ? -13.417 9.341 -24.979 1.00 90.06 86 LEU A C 1
ATOM 684 O O . LEU A 1 86 ? -13.730 8.734 -26.000 1.00 90.06 86 LEU A O 1
ATOM 688 N N . SER A 1 87 ? -14.269 10.167 -24.374 1.00 89.38 87 SER A N 1
ATOM 689 C CA . SER A 1 87 ? -15.557 10.547 -24.967 1.00 89.38 87 SER A CA 1
ATOM 690 C C . SER A 1 87 ? -15.342 11.662 -25.990 1.00 89.38 87 SER A C 1
ATOM 692 O O . SER A 1 87 ? -15.406 12.840 -25.646 1.00 89.38 87 SER A O 1
ATOM 694 N N . ILE A 1 88 ? -15.043 11.291 -27.237 1.00 87.94 88 ILE A N 1
ATOM 695 C CA . ILE A 1 88 ? -14.772 12.247 -28.320 1.00 87.94 88 ILE A CA 1
ATOM 696 C C . ILE A 1 88 ? -16.086 12.949 -28.724 1.00 87.94 88 ILE A C 1
ATOM 698 O O . ILE A 1 88 ? -17.022 12.284 -29.178 1.00 87.94 88 ILE A O 1
ATOM 702 N N . PRO A 1 89 ? -16.191 14.283 -28.574 1.00 91.88 89 PRO A N 1
ATOM 703 C CA . PRO A 1 89 ? -17.361 15.046 -28.997 1.00 91.88 89 PRO A CA 1
ATOM 704 C C . PRO A 1 89 ? -17.602 14.957 -30.509 1.00 91.88 89 PRO A C 1
ATOM 706 O O . PRO A 1 89 ? -16.662 14.898 -31.298 1.00 91.88 89 PRO A O 1
ATOM 709 N N . LYS A 1 90 ? -18.870 15.032 -30.933 1.00 88.94 90 LYS A N 1
ATOM 710 C CA . LYS A 1 90 ? -19.280 14.860 -32.345 1.00 88.94 90 LYS A CA 1
ATOM 711 C C . LYS A 1 90 ? -18.668 15.873 -33.324 1.00 88.94 90 LYS A C 1
ATOM 713 O O . LYS A 1 90 ? -18.678 15.627 -34.523 1.00 88.94 90 LYS A O 1
ATOM 718 N N . ASN A 1 91 ? -18.183 17.011 -32.834 1.00 94.38 91 ASN A N 1
ATOM 719 C CA . ASN A 1 91 ? -17.578 18.072 -33.639 1.00 94.38 91 ASN A CA 1
ATOM 720 C C . ASN A 1 91 ? -16.043 17.987 -33.715 1.00 94.38 91 ASN A C 1
ATOM 722 O O . ASN A 1 91 ? -15.421 18.915 -34.227 1.00 94.38 91 ASN A O 1
ATOM 726 N N . ILE A 1 92 ? -15.431 16.921 -33.189 1.00 92.50 92 ILE A N 1
ATOM 727 C CA . ILE A 1 92 ? -13.981 16.719 -33.212 1.00 92.50 92 ILE A CA 1
ATOM 728 C C . ILE A 1 92 ? -13.650 15.516 -34.092 1.00 92.50 92 ILE A C 1
ATOM 730 O O . ILE A 1 92 ? -14.158 14.417 -33.884 1.00 92.50 92 ILE A O 1
ATOM 734 N N . GLN A 1 93 ? -12.750 15.726 -35.052 1.00 89.88 93 GLN A N 1
ATOM 735 C CA . GLN A 1 93 ? -12.177 14.672 -35.881 1.00 89.88 93 GLN A CA 1
ATOM 736 C C . GLN A 1 93 ? -10.706 14.480 -35.514 1.00 89.88 93 GLN A C 1
ATOM 738 O O . GLN A 1 93 ? -9.939 15.441 -35.475 1.00 89.88 93 GLN A O 1
ATOM 743 N N . ILE A 1 94 ? -10.310 13.232 -35.266 1.00 88.75 94 ILE A N 1
ATOM 744 C CA . ILE A 1 94 ? -8.919 12.863 -34.996 1.00 88.75 94 ILE A CA 1
ATOM 745 C C . ILE A 1 94 ? -8.393 12.108 -36.212 1.00 88.75 94 ILE A C 1
ATOM 747 O O . ILE A 1 94 ? -8.901 11.043 -36.557 1.00 88.75 94 ILE A O 1
ATOM 751 N N . ASN A 1 95 ? -7.378 12.673 -36.862 1.00 90.25 95 ASN A N 1
ATOM 752 C CA . ASN A 1 95 ? -6.736 12.075 -38.026 1.00 90.25 95 ASN A CA 1
ATOM 753 C C . ASN A 1 95 ? -5.470 11.347 -37.575 1.00 90.25 95 ASN A C 1
ATOM 755 O O . ASN A 1 95 ? -4.540 11.977 -37.073 1.00 90.25 95 ASN A O 1
ATOM 759 N N . LEU A 1 96 ? -5.445 10.025 -37.744 1.00 87.25 96 LEU A N 1
ATOM 760 C CA . LEU A 1 96 ? -4.284 9.194 -37.433 1.00 87.25 96 LEU A CA 1
ATOM 761 C C . LEU A 1 96 ? -3.498 8.869 -38.711 1.00 87.25 96 LEU A C 1
ATOM 763 O O . LEU A 1 96 ? -4.108 8.726 -39.773 1.00 87.25 96 LEU A O 1
ATOM 767 N N . PRO A 1 97 ? -2.165 8.730 -38.630 1.00 85.81 97 PRO A N 1
ATOM 768 C CA . PRO A 1 97 ? -1.370 8.221 -39.741 1.00 85.81 97 PRO A CA 1
ATOM 769 C C . PRO A 1 97 ? -1.735 6.761 -40.058 1.00 85.81 97 PRO A C 1
ATOM 771 O O . PRO A 1 97 ? -2.174 6.010 -39.186 1.00 85.81 97 PRO A O 1
ATOM 774 N N . ASN A 1 98 ? -1.538 6.356 -41.316 1.00 83.88 98 ASN A N 1
ATOM 775 C CA . ASN A 1 98 ? -1.906 5.019 -41.804 1.00 83.88 98 ASN A CA 1
ATOM 776 C C . ASN A 1 98 ? -0.827 3.953 -41.561 1.00 83.88 98 ASN A C 1
ATOM 778 O O . ASN A 1 98 ? -1.121 2.762 -41.629 1.00 83.88 98 ASN A O 1
ATOM 782 N N . THR A 1 99 ? 0.412 4.368 -41.302 1.00 88.00 99 THR A N 1
ATOM 783 C CA . THR A 1 99 ? 1.571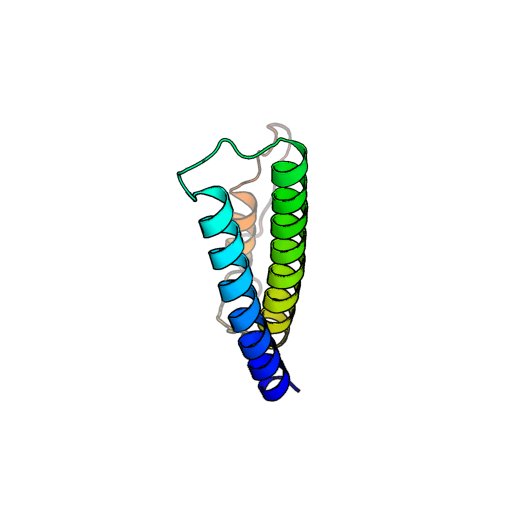 3.485 -41.129 1.00 88.00 99 THR A CA 1
ATOM 784 C C . THR A 1 99 ? 2.437 3.968 -39.976 1.00 88.00 99 THR A C 1
ATOM 786 O O . THR A 1 99 ? 2.558 5.177 -39.761 1.00 88.00 99 THR A O 1
ATOM 789 N N . ASP A 1 100 ? 3.027 3.031 -39.237 1.00 86.44 100 ASP A N 1
ATOM 790 C CA . ASP A 1 100 ? 3.992 3.362 -38.192 1.00 86.44 100 ASP A CA 1
ATOM 791 C C . ASP A 1 100 ? 5.255 3.985 -38.798 1.00 86.44 100 ASP A C 1
ATOM 793 O O . ASP A 1 100 ? 5.584 3.764 -39.967 1.00 86.44 100 ASP A O 1
ATOM 797 N N . VAL A 1 101 ? 5.946 4.793 -37.994 1.00 75.31 101 VAL A N 1
ATOM 798 C CA . VAL A 1 101 ? 7.263 5.319 -38.359 1.00 75.31 101 VAL A CA 1
ATOM 799 C C . VAL A 1 101 ? 8.254 4.156 -38.288 1.00 75.31 101 VAL A C 1
ATOM 801 O O . VAL A 1 101 ? 8.320 3.482 -37.262 1.00 75.31 101 VAL A O 1
ATOM 804 N N . ILE A 1 102 ? 8.955 3.908 -39.397 1.00 62.88 102 ILE A N 1
ATOM 805 C CA . ILE A 1 102 ? 10.025 2.902 -39.512 1.00 62.88 102 ILE A CA 1
ATOM 806 C C . ILE A 1 102 ? 11.255 3.372 -38.737 1.00 62.88 102 ILE A C 1
ATOM 808 O O . ILE A 1 102 ? 11.599 4.569 -38.878 1.00 62.88 102 ILE A O 1
#

pLDDT: mean 87.01, std 8.46, range [60.91, 96.5]

Foldseek 3Di:
DLVVLLVVLVVVVVVLVVQLVVLVCVVVPPDDDDDPVRVVVSVVVVVVSVVVNVVSVVSNVVSPCPPPPDDDDAPQVVVVVVCVVDPDDPPDDDDDDPGGDD

Secondary structure (DSSP, 8-state):
-HHHHHHHHHHHHHHHHHHHHHHHHHHH-TTSPPPHHHHHHHHHHHHHHHHHHHHHHHHHHHH-----------HHHHHHHHHTT----TT------SS---

Sequence (102 aa):
MGELSARLAHDIKNPLTTIKSTVKLLKTFQGKPIDEYVMKKFEMMDESIFRISHQVDGVLDYIKKNPLQMEPSSLINIIKVSMMPLSIPKNIQINLPNTDVI

Solvent-accessible surface area (backbone atoms only — not comparable to full-atom values): 6436 Å² total; per-residue (Å²): 113,50,70,63,51,46,51,51,39,52,65,50,50,52,60,52,51,51,52,52,52,51,53,52,49,63,76,63,52,84,87,65,88,80,52,70,74,58,52,53,50,51,50,56,48,51,54,50,53,50,54,50,50,52,54,39,49,51,55,47,55,71,51,52,76,71,72,82,82,85,66,97,70,56,61,57,55,54,54,53,61,69,46,67,84,55,86,78,54,94,90,65,86,86,88,74,78,94,67,67,87,129

Mean predicted aligned error: 12.51 Å

=== Feature glossary ===
A reading guide for the features in this record.

Start from the sequence.

  · Sequence gives the chain of amino acids in standard one-letter code (A=alanine, C=cysteine, …, Y=tyrosine), read N→C. It is the only feature that is directly encoded by the gene; all structural features are derived from the folded form of this sequence.

Fold i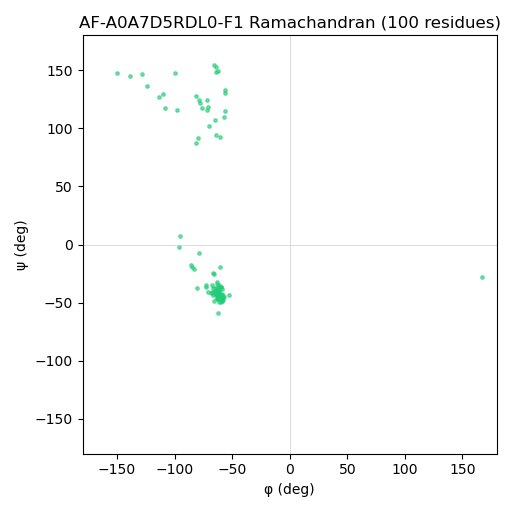t, and you get atomic coordinates and the backbone conformation that goes with them.

  · The mmCIF table is the protein's shape written out atom by atom. For each backbone N, Cα, C, and carbonyl O, it records an (x, y, z) coordinate triple in Å plus the residue type, chain letter, and residue number.

  · Backbone dihedral angles. Every residue except chain termini has a φ (preceding-C → N → Cα → C) and a ψ (N → Cα → C → next-N). They are reported in degrees following the IUPAC sign convention. Secondary structure is essentially a statement about which (φ, ψ) basin each residue occupies.

  · DSSP 8-state secondary structure assigns each residue one of H (α-helix), G (3₁₀-helix), I (π-helix), E (extended β-strand), B (isolated β-bridge), T (hydrogen-bonded turn), S (bend), or '-' (coil). The assignment is computed from backbone hydrogen-bond geometry via the Kabsch–Sander algorithm.

  · P-SEA three-state annotation labels each residue as helix, strand, or coil based purely on the geometry of the Cα trace. It serves as a fallback when the full backbone (and thus DSSP) is unavailable.

Summarize the fold with a handful of shape descriptors and a per-residue structural alphabet.

  · Radius of gyration (Rg) is the root-mean-square distance of Cα atoms from their centroid — a single number for overall size and compactness. A globular domain of N residues has Rg ≈ 2.2·N^0.38 Å; an extended or disordered chain has a much larger Rg. The Cα contact count is the number of residue pairs whose Cα atoms are within 8 Å and are more than four positions apart in sequence — a standard proxy for tertiary packing density. The bounding box is the smallest axis-aligned box enclosing all Cα atoms.

  · Foldseek's 3Di representation compresses backbone geometry into a per-residue letter drawn from a learned twenty-state alphabet. It captures the tertiary interaction pattern around each residue — which residues are packed against it in space, regardless of where they are in sequence.

  · Accessible surface area quantifies burial. A residue with SASA near zero is packed into the hydrophobic core; one with SASA >100 Å² sits on the surface. Computed here via the Shrake–Rupley numerical algorithm with a 1.4 Å probe.

Ask how reliable the model is.

  · For AlphaFold models, the B-factor field carries pLDDT — the model's own estimate of local accuracy on a 0–100 scale. Regions with pLDDT<50 should be treated as essentially unmodeled; they often correspond to intrinsically disordered segments.

  · For experimental (PDB) structures, the B-factor (temperature factor) quantifies the positional spread of each atom in the crystal — a combination of thermal vibration and static disorder — in units of Å². High B-factors mark flexible loops or poorly resolved regions; low B-factors mark the rigid, well-ordered core.

  · PAE(i, j) answers: if I align the predicted and true structures on residue i, how far off (in Å) do I expect residue j to be? A block-diagonal PAE matrix with low values on the blocks and high values off-diagonal is the signature of a multi-domain protein with confidently predicted domains but uncertain inter-domain orientation.

Place it in context: what it resembles, what it is annotated as, and how it looks.

  · Structural nearest neighbors (via Foldseek easy-search vs the PDB). Reported per hit: target PDB id, E-value, and alignment TM-score. A TM-score above ~0.5 is the conventional threshold for 'same fold'.

  · Functional annotations link the protein to curated databases. InterPro entries identify conserved domains and families by matching the sequence against member-database signatures (Pfam, PROSITE, CDD, …). Gene Ontology (GO) terms describe molecular function, biological process, and cellular component in a controlled vocabulary. CATH places the structure in a hierarchical fold classification (Class/Architecture/Topology/Homologous-superfamily). The organism is the source species.

  · Plot images: a contact map (which residues are close in 3D, as an N×N binary image), a Ramachandran scatter (backbone torsion angles, revealing secondary-structure composition at a glance), and — for AlphaFold structures — a PAE heatmap (pairwise prediction confidence).

  · Structure images are PyMOL renders from six orthogonal camera directions. Cartoon representation draws helices as coils and strands as arrows; sticks shows the backbone as bonds; surface shows the solvent-excluded envelope. Rainbow coloring maps sequence position to hue (blue→red, N→C); chain coloring assigns a distinct color per polypeptide.